Protein AF-C8NHY7-F1 (afdb_monomer_lite)

Organism: NCBI:txid638301

Foldseek 3Di:
DDCPDPVNVVVVVVVVVVVVVVVVVPPPPPPPPPQKAAPCRLCVLVPNDDPVVVVVLVVVPQDWDWDADPVRDIGIIHGPVSSVVSCVVVVD

Radius of gyration: 24.53 Å; chains: 1; bounding box: 61×36×55 Å

Sequence (92 aa):
MNLLSADFETTLNSKVVEIVANAIERLPTTSNQQRYLNKKQAKAYIGGIDDRDFDECVSMGLKQIVIKRPSGSATIRYDARDLDEFMAKYKI

Structure (mmCIF, N/CA/C/O backbone):
data_AF-C8NHY7-F1
#
_entry.id   AF-C8NHY7-F1
#
loop_
_atom_site.group_PDB
_atom_site.id
_atom_site.type_symbol
_atom_site.label_atom_id
_atom_site.label_alt_id
_atom_site.label_comp_id
_atom_site.label_asym_id
_atom_site.label_entity_id
_atom_site.label_seq_id
_atom_site.pdbx_PDB_ins_code
_atom_site.Cartn_x
_atom_site.Cartn_y
_atom_site.Cartn_z
_atom_site.occupancy
_atom_site.B_iso_or_equiv
_atom_site.auth_seq_id
_atom_site.auth_comp_id
_atom_site.auth_asym_id
_atom_site.auth_atom_id
_atom_site.pdbx_PDB_model_num
ATOM 1 N N . MET A 1 1 ? 47.531 0.643 -36.006 1.00 52.34 1 MET A N 1
ATOM 2 C CA . MET A 1 1 ? 46.258 0.181 -35.414 1.00 52.34 1 MET A CA 1
ATOM 3 C C . MET A 1 1 ? 45.174 0.518 -36.420 1.00 52.34 1 MET A C 1
ATOM 5 O O . MET A 1 1 ? 45.018 1.692 -36.725 1.00 52.34 1 MET A O 1
ATOM 9 N N . ASN A 1 2 ? 44.562 -0.482 -37.055 1.00 58.72 2 ASN A N 1
ATOM 10 C CA . ASN A 1 2 ? 43.577 -0.241 -38.106 1.00 58.72 2 ASN A CA 1
ATOM 11 C C . ASN A 1 2 ? 42.196 -0.166 -37.442 1.00 58.72 2 ASN A C 1
ATOM 13 O O . ASN A 1 2 ? 41.716 -1.168 -36.927 1.00 58.72 2 ASN A O 1
ATOM 17 N N . LEU A 1 3 ? 41.604 1.027 -37.387 1.00 56.44 3 LEU A N 1
ATOM 18 C CA . LEU A 1 3 ? 40.353 1.304 -36.657 1.00 56.44 3 LEU A CA 1
ATOM 19 C C . LEU A 1 3 ? 39.112 0.634 -37.280 1.00 56.44 3 LEU A C 1
ATOM 21 O O . LEU A 1 3 ? 38.025 0.732 -36.726 1.00 56.44 3 LEU A O 1
ATOM 25 N N . LEU A 1 4 ? 39.283 -0.025 -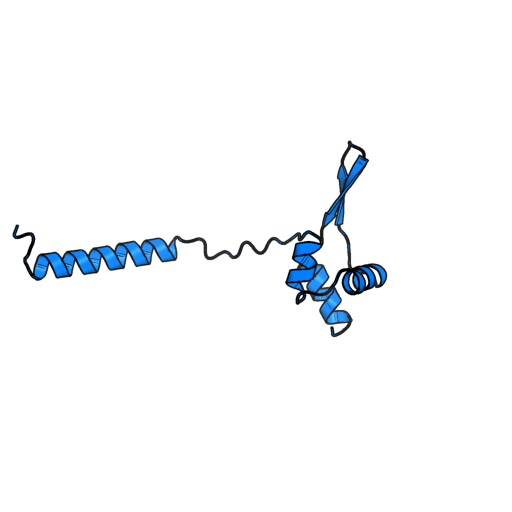38.428 1.00 62.97 4 LEU A N 1
ATOM 26 C CA . LEU A 1 4 ? 38.249 -0.727 -39.191 1.00 62.97 4 LEU A CA 1
ATOM 27 C C . LEU A 1 4 ? 38.597 -2.212 -39.396 1.00 62.97 4 LEU A C 1
ATOM 29 O O . LEU A 1 4 ? 38.052 -2.860 -40.287 1.00 62.97 4 LEU A O 1
ATOM 33 N N . SER A 1 5 ? 39.572 -2.757 -38.654 1.00 75.31 5 SER A N 1
ATOM 34 C CA . SER A 1 5 ? 39.831 -4.195 -38.723 1.00 75.31 5 SER A CA 1
ATOM 35 C C . SER A 1 5 ? 38.742 -4.963 -37.984 1.00 75.31 5 SER A C 1
ATOM 37 O O . SER A 1 5 ? 38.276 -4.539 -36.925 1.00 75.31 5 SER A O 1
ATOM 39 N N . ALA A 1 6 ? 38.399 -6.142 -38.503 1.00 76.25 6 ALA A N 1
ATOM 40 C CA . ALA A 1 6 ? 37.467 -7.060 -37.851 1.00 76.25 6 ALA A CA 1
ATOM 41 C C . ALA A 1 6 ? 37.871 -7.355 -36.391 1.00 76.25 6 ALA A C 1
ATOM 43 O O . ALA A 1 6 ? 37.014 -7.474 -35.517 1.00 76.25 6 ALA A O 1
ATOM 44 N N . ASP A 1 7 ? 39.174 -7.387 -36.097 1.00 79.38 7 ASP A N 1
ATOM 45 C CA . ASP A 1 7 ? 39.698 -7.572 -34.739 1.00 79.38 7 ASP A CA 1
ATOM 46 C C . ASP A 1 7 ? 39.384 -6.392 -33.808 1.00 79.38 7 ASP A C 1
ATOM 48 O O . ASP A 1 7 ? 39.081 -6.589 -32.628 1.00 79.38 7 ASP A O 1
ATOM 52 N N . PHE A 1 8 ? 39.437 -5.159 -34.324 1.00 79.44 8 PHE A N 1
ATOM 53 C CA . PHE A 1 8 ? 39.088 -3.966 -33.557 1.00 79.44 8 PHE A CA 1
ATOM 54 C C . PHE A 1 8 ? 37.588 -3.941 -33.262 1.00 79.44 8 PHE A C 1
ATOM 56 O O . PHE A 1 8 ? 37.205 -3.741 -32.111 1.00 79.44 8 PHE A O 1
ATOM 63 N N . GLU A 1 9 ? 36.749 -4.229 -34.259 1.00 78.75 9 GLU A N 1
ATOM 64 C CA . GLU A 1 9 ? 35.293 -4.316 -34.085 1.00 78.75 9 GLU A CA 1
ATOM 65 C C . GLU A 1 9 ? 34.897 -5.426 -33.105 1.00 78.75 9 GLU A C 1
ATOM 67 O O . GLU A 1 9 ? 34.070 -5.211 -32.220 1.00 78.75 9 GLU A O 1
ATOM 72 N N . THR A 1 10 ? 35.536 -6.594 -33.199 1.00 84.19 10 THR A N 1
ATOM 73 C CA . THR A 1 10 ? 35.285 -7.726 -32.294 1.00 84.19 10 THR A CA 1
ATOM 74 C C . THR A 1 10 ? 35.665 -7.375 -30.856 1.00 84.19 10 THR A C 1
ATOM 76 O O . THR A 1 10 ? 34.896 -7.614 -29.922 1.00 84.19 10 THR A O 1
ATOM 79 N N . THR A 1 11 ? 36.824 -6.740 -30.670 1.00 84.38 11 THR A N 1
ATOM 80 C CA . THR A 1 11 ? 37.293 -6.304 -29.348 1.00 84.38 11 THR A CA 1
ATOM 81 C C . THR A 1 11 ? 36.396 -5.208 -28.772 1.00 84.38 11 THR A C 1
ATOM 83 O O . THR A 1 11 ? 36.040 -5.255 -27.593 1.00 84.38 11 THR A O 1
ATOM 86 N N . LEU A 1 12 ? 35.991 -4.240 -29.598 1.00 83.69 12 LEU A N 1
ATOM 87 C CA . LEU A 1 12 ? 35.103 -3.153 -29.201 1.00 83.69 12 LEU A CA 1
ATOM 88 C C . LEU A 1 12 ? 33.732 -3.691 -28.783 1.00 83.69 12 LEU A C 1
ATOM 90 O O . LEU A 1 12 ? 33.254 -3.347 -27.705 1.00 83.69 12 LEU A O 1
ATOM 94 N N . ASN A 1 13 ? 33.141 -4.588 -29.574 1.00 85.00 13 ASN A N 1
ATOM 95 C CA . ASN A 1 13 ? 31.863 -5.222 -29.252 1.00 85.00 13 ASN A CA 1
ATOM 96 C C . ASN A 1 13 ? 31.937 -5.995 -27.933 1.00 85.00 13 ASN A C 1
ATOM 98 O O . ASN A 1 13 ? 31.071 -5.828 -27.076 1.00 85.00 13 ASN A O 1
ATOM 102 N N . SER A 1 14 ? 33.003 -6.772 -27.718 1.00 88.19 14 SER A N 1
ATOM 103 C CA . SER A 1 14 ? 33.203 -7.484 -26.453 1.00 88.19 14 SER A CA 1
ATOM 104 C C . SER A 1 14 ? 33.284 -6.528 -25.261 1.00 88.19 14 SER A C 1
ATOM 106 O O . SER A 1 14 ? 32.700 -6.804 -24.215 1.00 88.19 14 SER A O 1
ATOM 108 N N . LYS A 1 15 ? 33.983 -5.397 -25.409 1.00 89.94 15 LYS A N 1
ATOM 109 C CA . LYS A 1 15 ? 34.130 -4.402 -24.338 1.00 89.94 15 LYS A CA 1
ATOM 110 C C . LYS A 1 15 ? 32.837 -3.641 -24.066 1.00 89.94 15 LYS A C 1
ATOM 112 O O . LYS A 1 15 ? 32.525 -3.384 -22.909 1.00 89.94 15 LYS A O 1
ATOM 117 N N . VAL A 1 16 ? 32.056 -3.325 -25.098 1.00 87.69 16 VAL A N 1
ATOM 118 C CA . VAL A 1 16 ? 30.735 -2.697 -24.949 1.00 87.69 16 VAL A CA 1
ATOM 119 C C . VAL A 1 16 ? 29.779 -3.624 -24.200 1.00 87.69 16 VAL A C 1
ATOM 121 O O . VAL A 1 16 ? 29.134 -3.184 -23.250 1.00 87.69 16 VAL A O 1
ATOM 124 N N . VAL A 1 17 ? 29.729 -4.909 -24.561 1.00 88.44 17 VAL A N 1
ATOM 125 C CA . VAL A 1 17 ? 28.895 -5.903 -23.865 1.00 88.44 17 VAL A CA 1
ATOM 126 C C . VAL A 1 17 ? 29.301 -6.033 -22.395 1.00 88.44 17 VAL A C 1
ATOM 128 O O . VAL A 1 17 ? 28.438 -6.027 -21.521 1.00 88.44 17 VAL A O 1
ATOM 131 N N . GLU A 1 18 ? 30.603 -6.074 -22.106 1.00 89.75 18 GLU A N 1
ATOM 132 C CA . GLU A 1 18 ? 31.135 -6.137 -20.739 1.00 89.75 18 GLU A CA 1
ATOM 133 C C . GLU A 1 18 ? 30.759 -4.895 -19.910 1.00 89.75 18 GLU A C 1
ATOM 135 O O . GLU A 1 18 ? 30.369 -5.012 -18.748 1.00 89.75 18 GLU A O 1
ATOM 140 N N . ILE A 1 19 ? 30.828 -3.697 -20.499 1.00 87.31 19 ILE A N 1
ATOM 141 C CA . ILE A 1 19 ? 30.420 -2.448 -19.839 1.00 87.31 19 ILE A CA 1
ATOM 142 C C . ILE A 1 19 ? 28.918 -2.458 -19.542 1.00 87.31 19 ILE A C 1
ATOM 144 O O . ILE A 1 19 ? 28.513 -2.096 -18.438 1.00 87.31 19 ILE A O 1
ATOM 148 N N . VAL A 1 20 ? 28.093 -2.888 -20.500 1.00 85.25 20 VAL A N 1
ATOM 149 C CA . VAL A 1 20 ? 26.634 -2.949 -20.336 1.00 85.25 20 VAL A CA 1
ATOM 150 C C . VAL A 1 20 ? 26.245 -3.971 -19.269 1.00 85.25 20 VAL A C 1
ATOM 152 O O . VAL A 1 20 ? 25.437 -3.649 -18.401 1.00 85.25 20 VAL A O 1
ATOM 155 N N . ALA A 1 21 ? 26.851 -5.160 -19.268 1.00 84.06 21 ALA A N 1
ATOM 156 C CA . ALA A 1 21 ? 26.607 -6.179 -18.248 1.00 84.06 21 ALA A CA 1
ATOM 157 C C . ALA A 1 21 ? 26.962 -5.668 -16.840 1.00 84.06 21 ALA A C 1
ATOM 159 O O . ALA A 1 21 ? 26.127 -5.709 -15.937 1.00 84.06 21 ALA A O 1
ATOM 160 N N . ASN A 1 22 ? 28.148 -5.073 -16.680 1.00 85.75 22 ASN A N 1
ATOM 161 C CA . ASN A 1 22 ? 28.576 -4.472 -15.413 1.00 85.75 22 ASN A CA 1
ATOM 162 C C . ASN A 1 22 ? 27.679 -3.306 -14.971 1.00 85.75 22 ASN A C 1
ATOM 164 O O . ASN A 1 22 ? 27.468 -3.100 -13.776 1.00 85.75 22 ASN A O 1
ATOM 168 N N . ALA A 1 23 ? 27.166 -2.513 -15.914 1.00 79.88 23 ALA A N 1
ATOM 169 C CA . ALA A 1 23 ? 26.236 -1.434 -15.610 1.00 79.88 23 ALA A CA 1
ATOM 170 C C . ALA A 1 23 ? 24.892 -1.985 -15.118 1.00 79.88 23 ALA A C 1
ATOM 172 O O . ALA A 1 23 ? 24.374 -1.477 -14.129 1.00 79.88 23 ALA A O 1
ATOM 173 N N . ILE A 1 24 ? 24.370 -3.040 -15.755 1.00 77.81 24 ILE A N 1
ATOM 174 C CA . ILE A 1 24 ? 23.121 -3.709 -15.365 1.00 77.81 24 ILE A CA 1
ATOM 175 C C . ILE A 1 24 ? 23.240 -4.345 -13.977 1.00 77.81 24 ILE A C 1
ATOM 177 O O . ILE A 1 24 ? 22.336 -4.181 -13.166 1.00 77.81 24 ILE A O 1
ATOM 181 N N . GLU A 1 25 ? 24.354 -5.005 -13.661 1.00 74.94 25 GLU A N 1
ATOM 182 C CA . GLU A 1 25 ? 24.583 -5.586 -12.327 1.00 74.94 25 GLU A CA 1
ATOM 183 C C . GLU A 1 25 ? 24.676 -4.532 -11.218 1.00 74.94 25 GLU A C 1
ATOM 185 O O . GLU A 1 25 ? 24.352 -4.799 -10.061 1.00 74.94 25 GLU A O 1
ATOM 190 N N . ARG A 1 26 ? 25.108 -3.316 -11.569 1.00 72.56 26 ARG A N 1
ATOM 191 C CA . ARG A 1 26 ? 25.180 -2.169 -10.655 1.00 72.56 26 ARG A CA 1
ATOM 192 C C . ARG A 1 26 ? 23.897 -1.348 -10.618 1.00 72.56 26 ARG A C 1
ATOM 194 O O . ARG A 1 26 ? 23.801 -0.439 -9.789 1.00 72.56 26 ARG A O 1
ATOM 201 N N . LEU A 1 27 ? 22.918 -1.640 -11.479 1.00 66.25 27 LEU A N 1
ATOM 202 C CA . LEU A 1 27 ? 21.587 -1.078 -11.312 1.00 66.25 27 LEU A CA 1
ATOM 203 C C . LEU A 1 27 ? 21.020 -1.635 -10.003 1.00 66.25 27 LEU A C 1
ATOM 205 O O . LEU A 1 27 ? 21.054 -2.846 -9.788 1.00 66.25 27 LEU A O 1
ATOM 209 N N . PRO A 1 28 ? 20.509 -0.781 -9.106 1.00 52.81 28 PRO A N 1
ATOM 210 C CA . PRO A 1 28 ? 19.913 -1.251 -7.869 1.00 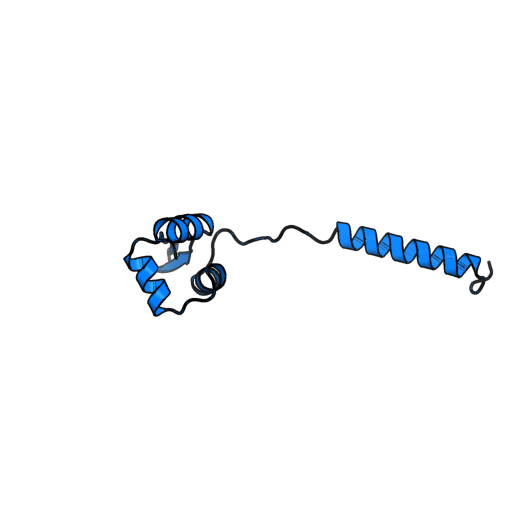52.81 28 PRO A CA 1
ATOM 211 C C . PRO A 1 28 ? 18.724 -2.167 -8.193 1.00 52.81 28 PRO A C 1
ATOM 213 O O . PRO A 1 28 ? 17.667 -1.710 -8.618 1.00 52.81 28 PRO A O 1
ATOM 216 N N . THR A 1 29 ? 18.909 -3.474 -7.997 1.00 55.94 29 THR A N 1
ATOM 217 C CA . THR A 1 29 ? 17.864 -4.509 -8.098 1.00 55.94 29 THR A CA 1
ATOM 218 C C . THR A 1 29 ? 16.987 -4.564 -6.854 1.00 55.94 29 THR A C 1
ATOM 220 O O . THR A 1 29 ? 15.981 -5.273 -6.820 1.00 55.94 29 THR A O 1
ATOM 223 N N . THR A 1 30 ? 17.321 -3.786 -5.826 1.00 49.41 30 THR A N 1
ATOM 224 C CA . THR A 1 30 ? 16.423 -3.521 -4.717 1.00 49.41 30 THR A CA 1
ATOM 225 C C . THR A 1 30 ? 15.239 -2.741 -5.254 1.00 49.41 30 THR A C 1
ATOM 227 O O . THR A 1 30 ? 15.260 -1.513 -5.359 1.00 49.41 30 THR A O 1
ATOM 230 N N . SER A 1 31 ? 14.149 -3.459 -5.535 1.00 51.50 31 SER A N 1
ATOM 231 C CA . SER A 1 31 ? 12.833 -2.869 -5.386 1.00 51.50 31 SER A CA 1
ATOM 232 C C . SER A 1 31 ? 12.812 -2.318 -3.962 1.00 51.50 31 SER A C 1
ATOM 234 O O . SER A 1 31 ? 12.677 -3.066 -2.992 1.00 51.50 31 SER A O 1
ATOM 236 N N . ASN A 1 32 ? 13.048 -1.018 -3.810 1.00 50.69 32 ASN A N 1
ATOM 237 C CA . ASN A 1 32 ? 12.755 -0.294 -2.588 1.00 50.69 32 ASN A CA 1
ATOM 238 C C . ASN A 1 32 ? 11.228 -0.302 -2.474 1.00 50.69 32 ASN A C 1
ATOM 240 O O . ASN A 1 32 ? 10.569 0.706 -2.721 1.00 50.69 32 ASN A O 1
ATOM 244 N N . GLN A 1 33 ? 10.648 -1.471 -2.190 1.00 64.25 33 GLN A N 1
ATOM 245 C CA . GLN A 1 33 ? 9.256 -1.595 -1.820 1.00 64.25 33 GLN A CA 1
ATOM 246 C C . GLN A 1 33 ? 9.140 -0.829 -0.515 1.00 64.25 33 GLN A C 1
ATOM 248 O O . GLN A 1 33 ? 9.607 -1.244 0.546 1.00 64.25 33 GLN A O 1
ATOM 253 N N . GLN A 1 34 ? 8.642 0.391 -0.651 1.00 74.81 34 GLN A N 1
ATOM 254 C CA . GLN A 1 34 ? 8.489 1.332 0.431 1.00 74.81 34 GLN A CA 1
ATOM 255 C C . GLN A 1 34 ? 7.616 0.675 1.502 1.00 74.81 34 GLN A C 1
ATOM 257 O O . GLN A 1 34 ? 6.419 0.528 1.305 1.00 74.81 34 GLN A O 1
ATOM 262 N N . ARG A 1 35 ? 8.207 0.279 2.636 1.00 88.19 35 ARG A N 1
ATOM 263 C CA . ARG A 1 35 ? 7.487 -0.443 3.701 1.00 88.19 35 ARG A CA 1
ATOM 264 C C . ARG A 1 35 ? 6.238 0.299 4.189 1.00 88.19 35 ARG A C 1
ATOM 266 O O . ARG A 1 35 ? 5.227 -0.329 4.474 1.00 88.19 35 ARG A O 1
ATOM 273 N N . TYR A 1 36 ? 6.325 1.628 4.287 1.00 93.31 36 TYR A N 1
ATOM 274 C CA . TYR A 1 36 ? 5.244 2.481 4.780 1.00 93.31 36 TYR A CA 1
ATOM 275 C C . TYR A 1 36 ? 4.578 3.263 3.649 1.00 93.31 36 TYR A C 1
ATOM 277 O O . TYR A 1 36 ? 5.073 4.301 3.186 1.00 93.31 36 TYR A O 1
ATOM 285 N N . LEU A 1 37 ? 3.415 2.779 3.246 1.00 94.19 37 LEU A N 1
ATOM 286 C CA . LEU A 1 37 ? 2.632 3.265 2.123 1.00 94.19 37 LEU A CA 1
ATOM 287 C C . LEU A 1 37 ? 1.697 4.398 2.563 1.00 94.19 37 LEU A C 1
ATOM 289 O O . LEU A 1 37 ? 1.199 4.420 3.687 1.00 94.19 37 LEU A O 1
ATOM 293 N N . ASN A 1 38 ? 1.460 5.376 1.690 1.00 94.62 38 ASN A N 1
ATOM 294 C CA . ASN A 1 38 ? 0.318 6.289 1.837 1.00 94.62 38 ASN A CA 1
ATOM 295 C C . ASN A 1 38 ? -0.979 5.616 1.333 1.00 94.62 38 ASN A C 1
ATOM 297 O O . ASN A 1 38 ? -0.904 4.565 0.702 1.00 94.62 38 ASN A O 1
ATOM 301 N N . LYS A 1 39 ? -2.162 6.217 1.552 1.00 94.19 39 LYS A N 1
ATOM 302 C CA . LYS A 1 39 ? -3.457 5.619 1.144 1.00 94.19 39 LYS A CA 1
ATOM 303 C C . LYS A 1 39 ? -3.483 5.212 -0.336 1.00 94.19 39 LYS A C 1
ATOM 305 O O . LYS A 1 39 ? -3.873 4.100 -0.665 1.00 94.19 39 LYS A O 1
ATOM 310 N N . LYS A 1 40 ? -3.009 6.079 -1.238 1.00 93.19 40 LYS A N 1
ATOM 311 C CA . LYS A 1 40 ? -2.974 5.789 -2.683 1.00 93.19 40 LYS A CA 1
ATOM 312 C C . LYS A 1 40 ? -2.091 4.578 -3.002 1.00 93.19 40 LYS A C 1
ATOM 314 O O . LYS A 1 40 ? -2.481 3.737 -3.803 1.00 93.19 40 LYS A O 1
ATOM 319 N N . GLN A 1 41 ? -0.918 4.495 -2.380 1.00 93.69 41 GLN A N 1
ATOM 320 C CA . GLN A 1 41 ? 0.014 3.383 -2.559 1.00 93.69 41 GLN A CA 1
ATOM 321 C C . GLN A 1 41 ? -0.518 2.083 -1.943 1.00 93.69 41 GLN A C 1
ATOM 323 O O . GLN A 1 41 ? -0.399 1.042 -2.571 1.00 93.69 41 GLN A O 1
ATOM 328 N N . ALA A 1 42 ? -1.137 2.144 -0.762 1.00 93.38 42 ALA A N 1
ATOM 329 C CA . ALA A 1 42 ? -1.740 0.989 -0.101 1.00 93.38 42 ALA A CA 1
ATOM 330 C C . ALA A 1 42 ? -2.874 0.386 -0.943 1.00 93.38 42 ALA A C 1
ATOM 332 O O . ALA A 1 42 ? -2.884 -0.817 -1.172 1.00 93.38 42 ALA A O 1
ATOM 333 N N . LYS A 1 43 ? -3.761 1.226 -1.497 1.00 93.56 43 LYS A N 1
ATOM 334 C CA . LYS A 1 43 ? -4.809 0.784 -2.434 1.00 93.56 43 LYS A CA 1
ATOM 335 C C . LYS A 1 43 ? -4.233 0.098 -3.668 1.00 93.56 43 LYS A C 1
ATOM 337 O O . LYS A 1 43 ? -4.709 -0.958 -4.062 1.00 93.56 43 LYS A O 1
ATOM 342 N N . ALA A 1 44 ? -3.199 0.687 -4.271 1.00 91.44 44 ALA A N 1
ATOM 343 C CA . ALA A 1 44 ? -2.537 0.096 -5.432 1.00 91.44 44 ALA A CA 1
ATOM 344 C C . ALA A 1 44 ? -1.850 -1.238 -5.092 1.00 91.44 44 ALA A C 1
ATOM 346 O O . ALA A 1 44 ? -1.871 -2.154 -5.907 1.00 91.44 44 ALA A O 1
ATOM 347 N N . TYR A 1 45 ? -1.275 -1.348 -3.893 1.00 90.69 45 TYR A N 1
ATOM 348 C CA . TYR A 1 45 ? -0.567 -2.537 -3.423 1.00 90.69 45 TYR A CA 1
ATOM 349 C C . TYR A 1 45 ? -1.480 -3.766 -3.315 1.00 90.69 45 TYR A C 1
ATOM 351 O O . TYR A 1 45 ? -1.104 -4.836 -3.777 1.00 90.69 45 TYR A O 1
ATOM 359 N N . ILE A 1 46 ? -2.698 -3.601 -2.794 1.00 88.19 46 ILE A N 1
ATOM 360 C CA . ILE A 1 46 ? -3.654 -4.704 -2.581 1.00 88.19 46 ILE A CA 1
ATOM 361 C C . ILE A 1 46 ? -4.549 -5.015 -3.795 1.00 88.19 46 ILE A C 1
ATOM 363 O O . ILE A 1 46 ? -5.563 -5.687 -3.653 1.00 88.19 46 ILE A O 1
ATOM 367 N N . GLY A 1 47 ? -4.209 -4.518 -4.990 1.00 86.38 47 GLY A N 1
ATOM 368 C CA . GLY A 1 47 ? -4.953 -4.822 -6.222 1.00 86.38 47 GLY A CA 1
ATOM 369 C C . GLY A 1 47 ? -5.844 -3.698 -6.757 1.00 86.38 47 GLY A C 1
ATOM 370 O O . GLY A 1 47 ? -6.651 -3.936 -7.649 1.00 86.38 47 GLY A O 1
ATOM 371 N N . GLY A 1 48 ? -5.681 -2.463 -6.274 1.00 79.94 48 GLY A N 1
ATOM 372 C CA . GLY A 1 48 ? -6.331 -1.289 -6.862 1.00 79.94 48 GLY A CA 1
ATOM 373 C C . GLY A 1 48 ? -7.794 -1.105 -6.461 1.00 79.94 48 GLY A C 1
ATOM 374 O O . GLY A 1 48 ? -8.601 -0.709 -7.299 1.00 79.94 48 GLY A O 1
ATOM 375 N N . ILE A 1 49 ? -8.128 -1.363 -5.193 1.00 88.81 49 ILE A N 1
ATOM 376 C CA . ILE A 1 49 ? -9.481 -1.140 -4.661 1.00 88.81 49 ILE A CA 1
ATOM 377 C C . ILE A 1 49 ? -9.832 0.353 -4.570 1.00 88.81 49 ILE A C 1
ATOM 379 O O . ILE A 1 49 ? -8.950 1.224 -4.522 1.00 88.81 49 ILE A O 1
ATOM 383 N N . ASP A 1 50 ? -11.130 0.655 -4.553 1.00 92.31 50 ASP A N 1
ATOM 384 C CA . ASP A 1 50 ? -11.620 2.027 -4.459 1.00 92.31 50 ASP A CA 1
ATOM 385 C C . ASP A 1 50 ? -11.508 2.600 -3.029 1.00 92.31 50 ASP A C 1
ATOM 387 O O . ASP A 1 50 ? -11.036 1.947 -2.097 1.00 92.31 50 ASP A O 1
ATOM 391 N N . ASP A 1 51 ? -11.852 3.880 -2.851 1.00 93.38 51 ASP A N 1
ATOM 392 C CA . ASP A 1 51 ? -11.756 4.514 -1.530 1.00 93.38 51 ASP A CA 1
ATOM 393 C C . ASP A 1 51 ? -12.762 3.964 -0.516 1.00 93.38 51 ASP A C 1
ATOM 395 O O . ASP A 1 51 ? -12.434 3.922 0.667 1.00 93.38 51 ASP A O 1
ATOM 399 N N . ARG A 1 52 ? -13.949 3.539 -0.959 1.00 93.50 52 ARG A N 1
ATOM 400 C CA . ARG A 1 52 ? -15.012 3.062 -0.072 1.00 93.50 52 ARG A CA 1
ATOM 401 C C . ARG A 1 52 ? -14.638 1.707 0.515 1.00 93.50 52 ARG A C 1
ATOM 403 O O . ARG A 1 52 ? -14.696 1.545 1.729 1.00 93.50 52 ARG A O 1
ATOM 410 N N . ASP A 1 53 ? -14.199 0.784 -0.332 1.00 91.12 53 ASP A N 1
ATOM 411 C CA . ASP A 1 53 ? -13.791 -0.558 0.079 1.00 91.12 53 ASP A CA 1
ATOM 412 C C . ASP A 1 53 ? -12.540 -0.505 0.965 1.00 91.12 53 ASP A C 1
ATOM 414 O O . ASP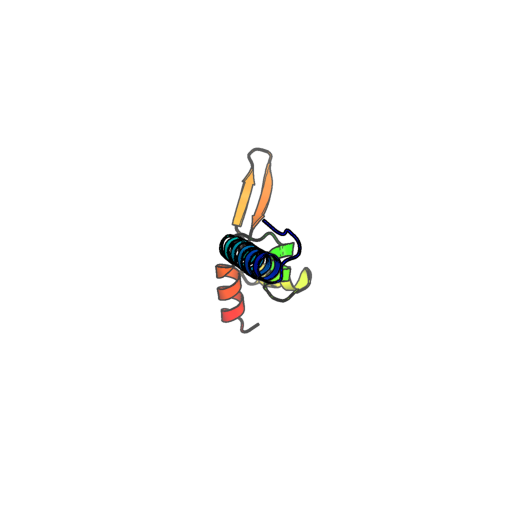 A 1 53 ? -12.421 -1.232 1.954 1.00 91.12 53 ASP A O 1
ATOM 418 N N . PHE A 1 54 ? -11.614 0.411 0.665 1.00 94.19 54 PHE A N 1
ATOM 419 C CA . PHE A 1 54 ? -10.435 0.615 1.504 1.00 94.19 54 PHE A CA 1
ATOM 420 C C . PHE A 1 54 ? -10.790 1.200 2.875 1.00 94.19 54 PHE A C 1
ATOM 422 O O . PHE A 1 54 ? -10.227 0.785 3.889 1.00 94.19 54 PHE A O 1
ATOM 429 N N . ASP A 1 55 ? -11.714 2.159 2.928 1.00 94.00 55 ASP A N 1
ATOM 430 C CA . ASP A 1 55 ? -12.165 2.738 4.195 1.00 94.00 55 ASP A CA 1
ATOM 431 C C . ASP A 1 55 ? -12.937 1.712 5.043 1.00 94.00 55 ASP A C 1
ATOM 433 O O . ASP A 1 55 ? -12.832 1.738 6.271 1.00 94.00 55 ASP A O 1
ATOM 437 N N . GLU A 1 56 ? -13.607 0.745 4.413 1.00 93.31 56 GLU A N 1
ATOM 438 C CA . GLU A 1 56 ? -14.199 -0.397 5.115 1.00 93.31 56 GLU A CA 1
ATOM 439 C C . GLU A 1 56 ? -13.129 -1.343 5.678 1.00 93.31 56 GLU A C 1
ATOM 441 O O . GLU A 1 56 ? -13.208 -1.772 6.824 1.00 93.31 56 GLU A O 1
ATOM 446 N N . CYS A 1 57 ? -12.037 -1.594 4.952 1.00 92.25 57 CYS A N 1
ATOM 447 C CA . CYS A 1 57 ? -10.914 -2.361 5.503 1.00 92.25 57 CYS A CA 1
ATOM 448 C C . CYS A 1 57 ? -10.343 -1.692 6.769 1.00 92.25 57 CYS A C 1
ATOM 450 O O . CYS A 1 57 ? -10.016 -2.354 7.759 1.00 92.25 57 CYS A O 1
ATOM 452 N N . VAL A 1 58 ? -10.272 -0.359 6.767 1.00 94.06 58 VAL A N 1
ATOM 453 C CA . VAL A 1 58 ? -9.894 0.438 7.939 1.00 94.06 58 VAL A CA 1
ATOM 454 C C . VAL A 1 58 ? -10.908 0.300 9.079 1.00 94.06 58 VAL A C 1
ATOM 456 O O . VAL A 1 58 ? -10.490 0.103 10.223 1.00 94.06 58 VAL A O 1
ATOM 459 N N . SER A 1 59 ? -12.213 0.357 8.798 1.00 94.31 59 SER A N 1
ATOM 460 C CA . SER A 1 59 ? -13.273 0.188 9.808 1.00 94.31 59 SER A CA 1
ATOM 461 C C . SER A 1 59 ? -13.260 -1.219 10.431 1.00 94.31 59 SER A C 1
ATOM 463 O O . SER A 1 59 ? -13.460 -1.372 11.637 1.00 94.31 59 SER A O 1
ATOM 465 N N . MET A 1 60 ? -12.902 -2.232 9.638 1.00 92.19 60 MET A N 1
ATOM 466 C CA . MET A 1 60 ? -12.735 -3.636 10.033 1.00 92.19 60 MET A CA 1
ATOM 467 C C . MET A 1 60 ? -11.432 -3.929 10.800 1.00 92.19 60 MET A C 1
ATOM 469 O O . MET A 1 60 ? -11.192 -5.072 11.215 1.00 92.19 60 MET A O 1
ATOM 473 N N . GLY A 1 61 ? -10.582 -2.918 11.006 1.00 93.69 61 GLY A N 1
ATOM 474 C CA . GLY A 1 61 ? -9.407 -2.999 11.873 1.00 93.69 61 GLY A CA 1
ATOM 475 C C . GLY A 1 61 ? -8.054 -3.052 11.164 1.00 93.69 61 GLY A C 1
ATOM 476 O O . GLY A 1 61 ? -7.067 -3.425 11.803 1.00 93.69 61 GLY A O 1
ATOM 477 N N . LEU A 1 62 ? -7.964 -2.679 9.882 1.00 94.88 62 LEU A N 1
ATOM 478 C CA . LEU A 1 62 ? -6.669 -2.455 9.237 1.00 94.88 62 LEU A CA 1
ATOM 479 C C . LEU A 1 62 ? -5.891 -1.371 10.002 1.00 94.88 62 LEU A C 1
ATOM 481 O O . LEU A 1 62 ? -6.372 -0.252 10.211 1.00 94.88 62 LEU A O 1
ATOM 485 N N . LYS A 1 63 ? -4.668 -1.704 10.430 1.00 94.94 63 LYS A N 1
ATOM 486 C CA . LYS A 1 63 ? -3.850 -0.807 11.253 1.00 94.94 63 LYS A CA 1
ATOM 487 C C . LYS A 1 63 ? -3.436 0.441 10.478 1.00 94.94 63 LYS A C 1
ATOM 489 O O . LYS A 1 63 ? -3.009 0.386 9.327 1.00 94.94 63 LYS A O 1
ATOM 494 N N . GLN A 1 64 ? -3.501 1.575 11.170 1.00 96.06 64 GLN A N 1
ATOM 495 C CA . GLN A 1 64 ? -3.099 2.880 10.662 1.00 96.06 64 GLN A CA 1
ATOM 496 C C . GLN A 1 64 ? -1.992 3.464 11.532 1.00 96.06 64 GLN A C 1
ATOM 498 O O . GLN A 1 64 ? -2.125 3.563 12.752 1.00 96.06 64 GLN A O 1
ATOM 503 N N . ILE A 1 65 ? -0.918 3.921 10.897 1.00 95.25 65 ILE A N 1
ATOM 504 C CA . ILE A 1 65 ? 0.155 4.659 11.556 1.00 95.25 65 ILE A CA 1
ATOM 505 C C . ILE A 1 65 ? -0.159 6.144 11.418 1.00 95.25 65 ILE A C 1
ATOM 507 O O . ILE A 1 65 ? -0.029 6.726 10.339 1.00 95.25 65 ILE A O 1
ATOM 511 N N . VAL A 1 66 ? -0.576 6.765 12.520 1.00 94.62 66 VAL A N 1
ATOM 512 C CA . VAL A 1 66 ? -0.899 8.194 12.563 1.00 94.62 66 VAL A CA 1
ATOM 513 C C . VAL A 1 66 ? 0.315 8.979 13.048 1.00 94.62 66 VAL A C 1
ATOM 515 O O . VAL A 1 66 ? 0.672 8.945 14.223 1.00 94.62 66 VAL A O 1
ATOM 518 N N . ILE A 1 67 ? 0.933 9.732 12.144 1.00 91.56 67 ILE A N 1
ATOM 519 C CA . ILE A 1 67 ? 2.073 10.602 12.439 1.00 91.56 67 ILE A CA 1
ATOM 520 C C . ILE A 1 67 ? 1.539 12.012 12.684 1.00 91.56 67 ILE A C 1
ATOM 522 O O . ILE A 1 67 ? 1.226 12.741 11.739 1.00 91.56 67 ILE A O 1
ATOM 526 N N . LYS A 1 68 ? 1.412 12.392 13.959 1.00 93.19 68 LYS A N 1
ATOM 527 C CA . LYS A 1 68 ? 0.998 13.742 14.369 1.00 93.19 68 LYS A CA 1
ATOM 528 C C . LYS A 1 68 ? 2.189 14.699 14.306 1.00 93.19 68 LYS A C 1
ATOM 530 O O . LYS A 1 68 ? 3.251 14.391 14.841 1.00 93.19 68 LYS A O 1
ATOM 535 N N . ARG A 1 69 ? 2.020 15.862 13.673 1.00 89.94 69 ARG A N 1
ATOM 536 C CA . ARG A 1 69 ? 3.030 16.930 13.646 1.00 89.94 69 ARG A CA 1
ATOM 537 C C . ARG A 1 69 ? 2.728 18.003 14.697 1.00 89.94 69 ARG A C 1
ATOM 539 O O . ARG A 1 69 ? 1.555 18.241 14.984 1.00 89.94 69 ARG A O 1
ATOM 546 N N . PRO A 1 70 ? 3.750 18.724 15.196 1.00 88.75 70 PRO A N 1
ATOM 547 C CA . PRO A 1 70 ? 3.557 19.859 16.106 1.00 88.75 70 PRO A CA 1
ATOM 548 C C . PRO A 1 70 ? 2.650 20.963 15.540 1.00 88.75 70 PRO A C 1
ATOM 550 O O . PRO A 1 70 ? 2.001 21.672 16.294 1.00 88.75 70 PRO A O 1
ATOM 553 N N . SER A 1 71 ? 2.557 21.077 14.210 1.00 88.44 71 SER A N 1
ATOM 554 C CA . SER A 1 71 ? 1.686 22.025 13.504 1.00 88.44 71 SER A CA 1
ATOM 555 C C . SER A 1 71 ? 0.194 21.653 13.517 1.00 88.44 71 SER A C 1
ATOM 557 O O . SER A 1 71 ? -0.594 22.310 12.848 1.00 88.44 71 SER A O 1
ATOM 559 N N . GLY A 1 72 ? -0.200 20.566 14.189 1.00 85.12 72 GLY A N 1
ATOM 560 C CA . GLY A 1 72 ? -1.586 20.084 14.243 1.00 85.12 72 GLY A CA 1
ATOM 561 C C . GLY A 1 72 ? -2.025 19.238 13.041 1.00 85.12 72 GLY A C 1
ATOM 562 O O . GLY A 1 72 ? -3.107 18.658 13.065 1.00 85.12 72 GLY A O 1
ATOM 563 N N . SER A 1 73 ? -1.191 19.101 12.007 1.00 88.50 73 SER A N 1
ATOM 564 C CA . SER A 1 73 ? -1.469 18.218 10.871 1.00 88.50 73 SER A CA 1
ATOM 565 C C . SER A 1 73 ? -1.086 16.768 11.180 1.00 88.50 73 SER A C 1
ATOM 567 O O . SER A 1 73 ? -0.102 16.496 11.873 1.00 88.50 73 SER A O 1
ATOM 569 N N . ALA A 1 74 ? -1.855 15.818 10.647 1.00 89.94 74 ALA A N 1
ATOM 570 C CA . ALA A 1 74 ? -1.579 14.390 10.764 1.00 89.94 74 ALA A CA 1
ATOM 571 C C . ALA A 1 74 ? -1.340 13.776 9.382 1.00 89.94 74 ALA A C 1
ATOM 573 O O . ALA A 1 74 ? -1.987 14.133 8.400 1.00 89.94 74 ALA A O 1
ATOM 574 N N . THR A 1 75 ? -0.392 12.848 9.297 1.00 92.81 75 THR A N 1
ATOM 575 C CA . THR A 1 75 ? -0.178 12.018 8.107 1.00 92.81 75 THR A CA 1
ATOM 576 C C . THR A 1 75 ? -0.458 10.567 8.467 1.00 92.81 75 THR A C 1
ATOM 578 O O . THR A 1 75 ? 0.040 10.088 9.482 1.00 92.81 75 THR A O 1
ATOM 581 N N . ILE A 1 76 ? -1.231 9.873 7.633 1.00 94.88 76 ILE A N 1
ATOM 582 C CA . ILE A 1 76 ? -1.555 8.456 7.821 1.00 94.88 76 ILE A CA 1
ATOM 583 C C . ILE A 1 76 ? -0.673 7.610 6.902 1.00 94.88 76 ILE A C 1
ATOM 585 O O . ILE A 1 76 ? -0.468 7.952 5.731 1.00 94.88 76 ILE A O 1
ATOM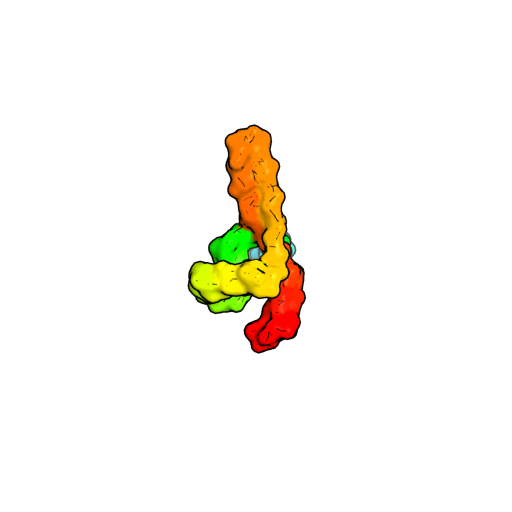 589 N N . ARG A 1 77 ? -0.128 6.522 7.446 1.00 95.94 77 ARG A N 1
ATOM 590 C CA . ARG A 1 77 ? 0.659 5.515 6.729 1.00 95.94 77 ARG A CA 1
ATOM 591 C C . ARG A 1 77 ? 0.175 4.104 7.062 1.00 95.94 77 ARG A C 1
ATOM 593 O O . ARG A 1 77 ? -0.392 3.887 8.128 1.00 95.94 77 ARG A O 1
ATOM 600 N N . TYR A 1 78 ? 0.452 3.169 6.162 1.00 95.75 78 TYR A N 1
ATOM 601 C CA . TYR A 1 78 ? 0.098 1.752 6.267 1.00 95.75 78 TYR A CA 1
ATOM 602 C C . TYR A 1 78 ? 1.367 0.911 6.090 1.00 95.75 78 TYR A C 1
ATOM 604 O O . TYR A 1 78 ? 2.147 1.192 5.178 1.00 95.75 78 TYR A O 1
ATOM 612 N N . ASP A 1 79 ? 1.611 -0.069 6.964 1.00 94.81 79 ASP A N 1
ATOM 613 C CA . ASP A 1 79 ? 2.703 -1.038 6.781 1.00 94.81 79 ASP A CA 1
ATOM 614 C C . ASP A 1 79 ? 2.251 -2.103 5.770 1.00 94.81 79 ASP A C 1
ATOM 616 O O . ASP A 1 79 ? 1.162 -2.659 5.902 1.00 94.81 79 ASP A O 1
ATOM 620 N N . ALA A 1 80 ? 3.080 -2.382 4.764 1.00 93.00 80 ALA A N 1
ATOM 621 C CA . ALA A 1 80 ? 2.824 -3.435 3.782 1.00 93.00 80 ALA A CA 1
ATOM 622 C C . ALA A 1 80 ? 2.574 -4.806 4.439 1.00 93.00 80 ALA A C 1
ATOM 624 O O . ALA A 1 80 ? 1.694 -5.537 4.003 1.00 93.00 80 ALA A O 1
ATOM 625 N N . ARG A 1 81 ? 3.262 -5.123 5.544 1.00 92.75 81 ARG A N 1
ATOM 626 C CA . ARG A 1 81 ? 3.060 -6.398 6.255 1.00 92.75 81 ARG A CA 1
ATOM 627 C C . ARG A 1 81 ? 1.713 -6.470 6.961 1.00 92.75 81 ARG A C 1
ATOM 629 O O . ARG A 1 81 ? 1.066 -7.507 6.929 1.00 92.75 81 ARG A O 1
ATOM 636 N N . ASP A 1 82 ? 1.286 -5.370 7.580 1.00 93.94 82 ASP A N 1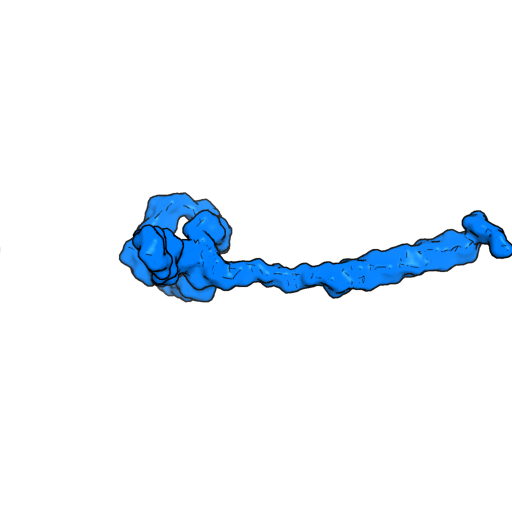
ATOM 637 C CA . ASP A 1 82 ? -0.033 -5.306 8.219 1.00 93.94 82 ASP A CA 1
ATOM 638 C C . ASP A 1 82 ? -1.153 -5.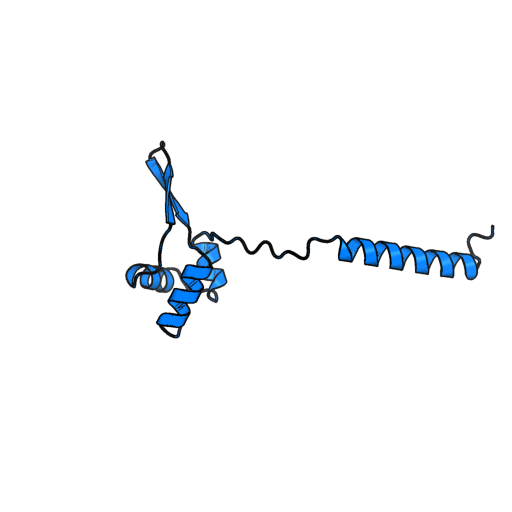408 7.168 1.00 93.94 82 ASP A C 1
ATOM 640 O O . ASP A 1 82 ? -2.206 -5.971 7.457 1.00 93.94 82 ASP A O 1
ATOM 644 N N . LEU A 1 83 ? -0.927 -4.888 5.952 1.00 93.31 83 LEU A N 1
ATOM 645 C CA . LEU A 1 83 ? -1.831 -5.085 4.814 1.00 93.31 83 LEU A CA 1
ATOM 646 C C . LEU A 1 83 ? -1.901 -6.567 4.421 1.00 93.31 83 LEU A C 1
ATOM 648 O O . LEU A 1 83 ? -3.002 -7.104 4.359 1.00 93.31 83 LEU A O 1
ATOM 652 N N . ASP A 1 84 ? -0.764 -7.241 4.232 1.00 92.06 84 ASP A N 1
ATOM 653 C CA . ASP A 1 84 ? -0.727 -8.674 3.895 1.00 92.06 84 ASP A CA 1
ATOM 654 C C . ASP A 1 84 ? -1.424 -9.535 4.960 1.00 92.06 84 ASP A C 1
ATOM 656 O O . ASP A 1 84 ? -2.259 -10.383 4.643 1.00 92.06 84 ASP A O 1
ATOM 660 N N . GLU A 1 85 ? -1.121 -9.292 6.240 1.00 92.88 85 GLU A N 1
ATOM 661 C CA . GLU A 1 85 ? -1.742 -9.988 7.371 1.00 92.88 85 GLU A CA 1
ATOM 662 C C . GLU A 1 85 ? -3.260 -9.768 7.410 1.00 92.88 85 GLU A C 1
ATOM 664 O O . GLU A 1 85 ? -4.023 -10.707 7.658 1.00 92.88 85 GLU A O 1
ATOM 669 N N . PHE A 1 86 ? -3.710 -8.537 7.153 1.00 93.75 86 PHE A N 1
ATOM 670 C CA . PHE A 1 86 ? -5.128 -8.198 7.117 1.00 93.75 86 PHE A CA 1
ATOM 671 C C . PHE A 1 86 ? -5.845 -8.916 5.968 1.00 93.75 86 PHE A C 1
ATOM 673 O O . PHE A 1 86 ? -6.855 -9.583 6.205 1.00 93.75 86 PHE A O 1
ATOM 680 N N . MET A 1 87 ? -5.309 -8.838 4.748 1.00 89.94 87 MET A N 1
ATOM 681 C CA . MET A 1 87 ? -5.910 -9.474 3.570 1.00 89.94 87 MET A CA 1
ATOM 682 C C . MET A 1 87 ? -5.965 -11.000 3.734 1.00 89.94 87 MET A C 1
ATOM 684 O O . MET A 1 87 ? -7.014 -11.614 3.527 1.00 89.94 87 MET A O 1
ATOM 688 N N . ALA A 1 88 ? -4.886 -11.611 4.240 1.00 90.19 88 ALA A N 1
ATOM 689 C CA . ALA A 1 88 ? -4.835 -13.045 4.520 1.00 90.19 88 ALA A CA 1
ATOM 690 C C . ALA A 1 88 ? -5.880 -13.489 5.558 1.00 90.19 88 ALA A C 1
ATOM 692 O O . ALA A 1 88 ? -6.489 -14.552 5.413 1.00 90.19 88 ALA A O 1
ATOM 693 N N . LYS A 1 89 ? -6.121 -12.677 6.598 1.00 89.31 89 LYS A N 1
ATOM 694 C CA . LYS A 1 89 ? -7.105 -12.973 7.649 1.00 89.31 89 LYS A CA 1
ATOM 695 C C . LYS A 1 89 ? -8.536 -13.018 7.112 1.00 89.31 89 LYS A C 1
ATOM 697 O O . LYS A 1 89 ? -9.306 -13.885 7.527 1.00 89.31 89 LYS A O 1
ATOM 702 N N . TYR A 1 90 ? -8.896 -12.094 6.226 1.00 81.44 90 TYR A N 1
ATOM 703 C CA . TYR A 1 90 ? -10.258 -11.982 5.697 1.00 81.44 90 TYR A CA 1
ATOM 704 C C . TYR A 1 90 ? -10.469 -12.733 4.371 1.00 81.44 90 TYR A C 1
ATOM 706 O O . TYR A 1 90 ? -11.593 -12.761 3.877 1.00 81.44 90 TYR A O 1
ATOM 714 N N . LYS A 1 91 ? -9.430 -13.415 3.854 1.00 70.94 91 LYS A N 1
ATOM 715 C CA . LYS A 1 91 ? -9.435 -14.156 2.576 1.00 70.94 91 LYS A CA 1
ATOM 716 C C . LYS A 1 91 ? -9.951 -13.312 1.402 1.00 70.94 91 LYS A C 1
ATOM 718 O O . LYS A 1 91 ? -10.766 -13.792 0.613 1.00 70.94 91 LYS A O 1
ATOM 723 N N . ILE A 1 92 ? -9.496 -12.065 1.333 1.00 58.78 92 ILE A N 1
ATOM 724 C CA . ILE A 1 92 ? -9.762 -11.147 0.218 1.00 58.78 92 ILE A CA 1
ATOM 725 C C . ILE A 1 92 ? -8.611 -11.255 -0.780 1.00 58.78 92 ILE A C 1
ATOM 727 O O . ILE A 1 92 ? -7.450 -11.314 -0.312 1.00 58.78 92 ILE A O 1
#

pLDDT: mean 84.72, std 12.46, range [49.41, 96.06]

Secondary structure (DSSP, 8-state):
--TTSHHHHHHHHHHHHHHHHHHHHTS-------SEE-HHHHHHHTT---HHHHHHHHHTT---EEEE-TTS-EEEEEEHHHHHHHHHHHT-